Protein AF-A0A2N5C4J7-F1 (afdb_monomer_lite)

Sequence (70 aa):
MGLLIEVIGWLFMELIFYGVFYAIGWVVLMAVTFGNYPGRWRGPDNLTDAELVALVGLIATVIVVVIVVK

Foldseek 3Di:
DVVVVVVVVVVVVVCCQLPVLLVQLQVVCCVVVVNPDDDPDPDPVCVVVSNVSSVSSVVVVVVVCVVVVD

pLDDT: mean 82.95, std 9.38, range [59.69, 95.0]

Secondary structure (DSSP, 8-state):
-HHHHHHHHHHHHHHIIIIIIHHHHHHHHHHHTTT-SSPPP--GGGHHHHHHHHHHHHHHHHHHHHHHH-

Organism: NCBI:txid82633

Structure (mmCIF, N/CA/C/O backbone):
data_AF-A0A2N5C4J7-F1
#
_entry.id   AF-A0A2N5C4J7-F1
#
loop_
_atom_site.group_PDB
_atom_site.id
_atom_site.type_symbol
_atom_site.label_atom_id
_atom_site.label_alt_id
_atom_site.label_comp_id
_atom_site.label_asym_id
_atom_site.label_entity_id
_atom_site.label_seq_id
_atom_site.pdbx_PDB_ins_code
_atom_site.Cartn_x
_atom_site.Cartn_y
_atom_site.Cartn_z
_atom_site.occupancy
_atom_site.B_iso_or_equiv
_atom_site.auth_seq_id
_atom_site.auth_comp_id
_atom_site.auth_asym_id
_atom_site.auth_atom_id
_atom_site.pdbx_PDB_model_num
ATOM 1 N N . MET A 1 1 ? 6.312 -16.560 -27.837 1.00 60.22 1 MET A N 1
ATOM 2 C CA . MET A 1 1 ? 4.957 -16.204 -27.360 1.00 60.22 1 MET A CA 1
ATOM 3 C C . MET A 1 1 ? 4.832 -16.341 -25.843 1.00 60.22 1 MET A C 1
ATOM 5 O O . MET A 1 1 ? 4.468 -15.353 -25.231 1.00 60.22 1 MET A O 1
ATOM 9 N N . GL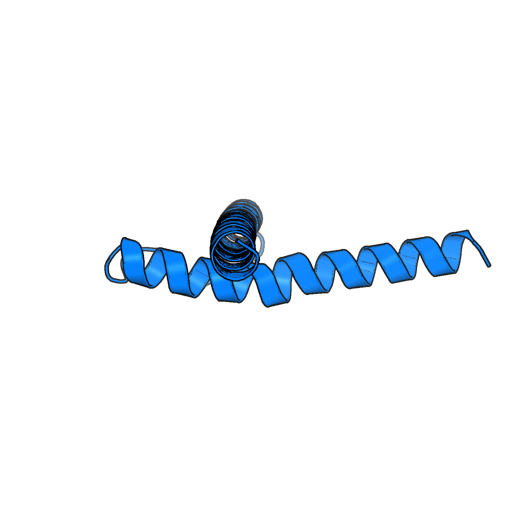Y A 1 2 ? 5.200 -17.474 -25.222 1.00 76.44 2 GLY A N 1
ATOM 10 C CA . GLY A 1 2 ? 5.120 -17.650 -23.754 1.00 76.44 2 GLY A CA 1
ATOM 11 C C . GLY A 1 2 ? 5.912 -16.624 -22.925 1.00 76.44 2 GLY A C 1
ATOM 12 O O . GLY A 1 2 ? 5.323 -15.928 -22.113 1.00 76.44 2 GLY A O 1
ATOM 13 N N . LEU A 1 3 ? 7.208 -16.440 -23.212 1.00 79.00 3 LEU A N 1
ATOM 14 C CA . LEU A 1 3 ? 8.074 -15.494 -22.478 1.00 79.00 3 LEU A CA 1
ATOM 15 C C . LEU A 1 3 ? 7.607 -14.029 -22.550 1.00 79.00 3 LEU A C 1
ATOM 17 O O . LEU A 1 3 ? 7.717 -13.290 -21.584 1.00 79.00 3 LEU A O 1
ATOM 21 N N . LEU A 1 4 ? 7.071 -13.600 -23.697 1.00 82.81 4 LEU A N 1
ATOM 22 C CA . LEU A 1 4 ? 6.559 -12.236 -23.874 1.00 82.81 4 LEU A CA 1
ATOM 23 C C . LEU A 1 4 ? 5.309 -11.991 -23.020 1.00 82.81 4 LEU A C 1
ATOM 25 O O . LEU A 1 4 ? 5.179 -10.933 -22.417 1.00 82.81 4 LEU A O 1
ATOM 29 N N . ILE A 1 5 ? 4.412 -12.977 -22.949 1.00 84.38 5 ILE A N 1
ATOM 30 C CA . ILE A 1 5 ? 3.202 -12.917 -22.120 1.00 84.38 5 ILE A CA 1
ATOM 31 C C . ILE A 1 5 ? 3.572 -12.901 -20.633 1.00 84.38 5 ILE A C 1
ATOM 33 O O . ILE A 1 5 ? 2.971 -12.155 -19.867 1.00 84.38 5 ILE A O 1
ATOM 37 N N . GLU A 1 6 ? 4.578 -13.677 -20.236 1.00 83.81 6 GLU A N 1
ATOM 38 C CA . GLU A 1 6 ? 5.062 -13.738 -18.857 1.00 83.81 6 GLU A CA 1
ATOM 39 C C . GLU A 1 6 ? 5.693 -12.412 -18.407 1.00 83.81 6 GLU A C 1
ATOM 41 O O . GLU A 1 6 ? 5.332 -11.890 -17.356 1.00 83.81 6 GLU A O 1
ATOM 46 N N . VAL A 1 7 ? 6.543 -11.803 -19.243 1.00 86.00 7 VAL A N 1
ATOM 47 C CA . VAL A 1 7 ? 7.142 -10.482 -18.970 1.00 86.00 7 VAL A CA 1
ATOM 48 C C . VAL A 1 7 ? 6.079 -9.386 -18.891 1.00 86.00 7 VAL A C 1
ATOM 50 O O . VAL A 1 7 ? 6.125 -8.543 -17.997 1.00 86.00 7 VAL A O 1
ATOM 53 N N . ILE A 1 8 ? 5.098 -9.398 -19.798 1.00 86.25 8 ILE A N 1
ATOM 54 C CA . ILE A 1 8 ? 3.984 -8.443 -19.764 1.00 86.25 8 ILE A CA 1
ATOM 55 C C . ILE A 1 8 ? 3.153 -8.646 -18.491 1.00 86.25 8 ILE A C 1
ATOM 57 O O . ILE A 1 8 ? 2.850 -7.675 -17.803 1.00 86.25 8 ILE A O 1
ATOM 61 N N . GLY A 1 9 ? 2.811 -9.889 -18.147 1.00 82.88 9 GLY A N 1
ATOM 62 C CA . GLY A 1 9 ? 2.065 -10.204 -16.928 1.00 82.88 9 GLY A CA 1
ATOM 63 C C . GLY A 1 9 ? 2.798 -9.768 -15.659 1.00 82.88 9 GLY A C 1
ATOM 64 O O . GLY A 1 9 ? 2.180 -9.202 -14.757 1.00 82.88 9 GLY A O 1
ATOM 65 N N . TRP A 1 10 ? 4.116 -9.961 -15.619 1.00 84.94 10 TRP A N 1
ATOM 66 C CA . TRP A 1 10 ? 4.968 -9.496 -14.529 1.00 84.94 10 TRP A CA 1
ATOM 67 C C . TRP A 1 10 ? 4.955 -7.964 -14.406 1.00 84.94 10 TRP A C 1
ATOM 69 O O . TRP A 1 10 ? 4.676 -7.456 -13.323 1.00 84.94 10 TRP A O 1
ATOM 79 N N . LEU A 1 11 ? 5.116 -7.232 -15.516 1.00 80.88 11 LEU A N 1
ATOM 80 C CA . LEU A 1 11 ? 5.026 -5.764 -15.538 1.00 80.88 11 LEU A CA 1
ATOM 81 C C . LEU A 1 11 ? 3.661 -5.248 -15.066 1.00 80.88 11 LEU A C 1
ATOM 83 O O . LEU A 1 11 ? 3.585 -4.259 -14.340 1.00 80.88 11 LEU A O 1
ATOM 87 N N . PHE A 1 12 ? 2.568 -5.906 -15.462 1.00 82.50 12 PHE A N 1
ATOM 88 C CA . PHE A 1 12 ? 1.229 -5.539 -14.996 1.00 82.50 12 PHE A CA 1
ATOM 89 C C . PHE A 1 12 ? 1.065 -5.766 -13.494 1.00 82.50 12 PHE A C 1
ATOM 91 O O . PHE A 1 12 ? 0.518 -4.902 -12.809 1.00 82.50 12 PHE A O 1
ATOM 98 N N . MET A 1 13 ? 1.543 -6.899 -12.975 1.00 79.81 13 MET A N 1
ATOM 99 C CA . MET A 1 13 ? 1.517 -7.170 -11.537 1.00 79.81 13 MET A CA 1
ATOM 100 C C . MET A 1 13 ? 2.341 -6.146 -10.763 1.00 79.81 13 MET A C 1
ATOM 102 O O . MET A 1 13 ? 1.875 -5.636 -9.747 1.00 79.81 13 MET A O 1
ATOM 106 N N . GLU A 1 14 ? 3.517 -5.790 -11.268 1.00 79.88 14 GLU A N 1
ATOM 107 C CA . GLU A 1 14 ? 4.383 -4.788 -10.660 1.00 79.88 14 GLU A CA 1
ATOM 108 C C . GLU A 1 14 ? 3.725 -3.399 -10.656 1.00 79.88 14 GLU A C 1
ATOM 110 O O . GLU A 1 14 ? 3.709 -2.722 -9.628 1.00 79.88 14 GLU A O 1
ATOM 115 N N . LEU A 1 15 ? 3.070 -3.012 -11.755 1.00 80.88 15 LEU A N 1
ATOM 116 C CA . LEU A 1 15 ? 2.325 -1.755 -11.845 1.00 80.88 15 LEU A CA 1
ATOM 117 C C . LEU A 1 15 ? 1.134 -1.713 -10.875 1.00 80.88 15 LEU A C 1
ATOM 119 O O . LEU A 1 15 ? 0.877 -0.688 -10.246 1.00 80.88 15 LEU A O 1
ATOM 123 N N . ILE A 1 16 ? 0.396 -2.817 -10.740 1.00 80.00 16 ILE A N 1
ATOM 124 C CA . ILE A 1 16 ? -0.714 -2.910 -9.784 1.00 80.00 16 ILE A CA 1
ATOM 125 C C . ILE A 1 16 ? -0.174 -2.830 -8.354 1.00 80.00 16 ILE A C 1
ATOM 127 O O . ILE A 1 16 ? -0.748 -2.128 -7.519 1.00 80.00 16 ILE A O 1
ATOM 131 N N . PHE A 1 17 ? 0.947 -3.493 -8.074 1.00 77.50 17 PHE A N 1
ATOM 132 C CA . PHE A 1 17 ? 1.539 -3.514 -6.746 1.00 77.50 17 PHE A CA 1
ATOM 133 C C . PHE A 1 17 ? 2.072 -2.143 -6.323 1.00 77.50 17 PHE A C 1
ATOM 135 O O . PHE A 1 17 ? 1.623 -1.582 -5.320 1.00 77.50 17 PHE A O 1
ATOM 142 N N . TYR A 1 18 ? 2.949 -1.551 -7.129 1.00 76.56 18 TYR A N 1
ATOM 143 C CA . TYR A 1 18 ? 3.537 -0.243 -6.841 1.00 76.56 18 TYR A CA 1
ATOM 144 C C . TYR A 1 18 ? 2.605 0.938 -7.122 1.00 76.56 18 TYR A C 1
ATOM 146 O O . TYR A 1 18 ? 2.835 2.025 -6.601 1.00 76.56 18 TYR A O 1
ATOM 154 N N . GLY A 1 19 ? 1.562 0.761 -7.931 1.00 81.62 19 GLY A N 1
ATOM 155 C CA . GLY A 1 19 ? 0.588 1.809 -8.222 1.00 81.62 19 GLY A CA 1
ATOM 156 C C . GLY A 1 19 ? -0.613 1.755 -7.285 1.00 81.62 19 GLY A C 1
ATOM 157 O O . GLY A 1 19 ? -0.842 2.665 -6.489 1.00 81.62 19 GLY A O 1
ATOM 158 N N . VAL A 1 20 ? -1.395 0.679 -7.384 1.00 87.19 20 VAL A N 1
ATOM 159 C CA . VAL A 1 20 ? -2.696 0.567 -6.712 1.00 87.19 20 VAL A CA 1
ATOM 160 C C . VAL A 1 20 ? -2.517 0.268 -5.230 1.00 87.19 20 VAL A C 1
ATOM 162 O O . VAL A 1 20 ? -3.027 1.013 -4.391 1.00 87.19 20 VAL A O 1
ATOM 165 N N . PHE A 1 21 ? -1.777 -0.788 -4.886 1.00 89.81 21 PHE A N 1
ATOM 166 C CA . PHE A 1 21 ? -1.620 -1.154 -3.478 1.00 89.81 21 PHE A CA 1
ATOM 167 C C . PHE A 1 21 ? -0.793 -0.126 -2.714 1.00 89.81 21 PHE A C 1
ATOM 169 O O . PHE A 1 21 ? -1.150 0.208 -1.589 1.00 89.81 21 PHE A O 1
ATOM 176 N N . TYR A 1 22 ? 0.230 0.468 -3.327 1.00 88.50 22 TYR A N 1
ATOM 177 C CA . TYR A 1 22 ? 0.936 1.593 -2.715 1.00 88.50 22 TYR A CA 1
ATOM 178 C C . TYR A 1 22 ? 0.002 2.761 -2.375 1.00 88.50 22 TYR A C 1
ATOM 180 O O . TYR A 1 22 ? 0.022 3.246 -1.246 1.00 88.50 22 TYR A O 1
ATOM 188 N N . ALA A 1 23 ? -0.856 3.192 -3.307 1.00 88.25 23 ALA A N 1
ATOM 189 C CA . ALA A 1 23 ? -1.787 4.293 -3.059 1.00 88.25 23 ALA A CA 1
ATOM 190 C C . ALA A 1 23 ? -2.766 3.976 -1.916 1.00 88.25 23 ALA A C 1
ATOM 192 O O . ALA A 1 23 ? -3.009 4.817 -1.049 1.00 88.25 23 ALA A O 1
ATOM 193 N N . ILE A 1 24 ? -3.289 2.748 -1.876 1.00 90.88 24 ILE A N 1
ATOM 194 C CA . ILE A 1 24 ? -4.178 2.299 -0.797 1.00 90.88 24 ILE A CA 1
ATOM 195 C C . ILE A 1 24 ? -3.425 2.281 0.536 1.00 90.88 24 ILE A C 1
ATOM 197 O O . ILE A 1 24 ? -3.893 2.846 1.523 1.00 90.88 24 ILE A O 1
ATOM 201 N N . GLY A 1 25 ? -2.244 1.667 0.566 1.00 90.75 25 GLY A N 1
ATOM 202 C CA . GLY A 1 25 ? -1.427 1.560 1.768 1.00 90.75 25 GLY A CA 1
ATOM 203 C C . GLY A 1 25 ? -0.984 2.914 2.300 1.00 90.75 25 GLY A C 1
ATOM 204 O O . GLY A 1 25 ? -1.000 3.128 3.510 1.00 90.75 25 GLY A O 1
ATOM 205 N N . TRP A 1 26 ? -0.685 3.858 1.407 1.00 90.31 26 TRP A N 1
ATOM 206 C CA . TRP A 1 26 ? -0.373 5.239 1.754 1.00 90.31 26 TRP A CA 1
ATOM 207 C C . TRP A 1 26 ? -1.527 5.888 2.515 1.00 90.31 26 TRP A C 1
ATOM 209 O O . TRP A 1 26 ? -1.321 6.434 3.597 1.00 90.31 26 TRP A O 1
ATOM 219 N N . VAL A 1 27 ? -2.750 5.800 1.983 1.00 90.19 27 VAL A N 1
ATOM 220 C CA . VAL A 1 27 ? -3.948 6.364 2.626 1.00 90.19 27 VAL A CA 1
ATOM 221 C C . VAL A 1 27 ? -4.205 5.703 3.978 1.00 90.19 27 VAL A C 1
ATOM 223 O O . VAL A 1 27 ? -4.464 6.398 4.960 1.00 90.19 27 VAL A O 1
ATOM 226 N N . VAL A 1 28 ? -4.090 4.375 4.050 1.00 91.06 28 VAL A N 1
ATOM 227 C CA . VAL A 1 28 ? -4.289 3.610 5.290 1.00 91.06 28 VAL A CA 1
ATOM 228 C C . VAL A 1 28 ? -3.286 4.035 6.357 1.00 91.06 28 VAL A C 1
ATOM 230 O O . VAL A 1 28 ? -3.673 4.356 7.479 1.00 91.06 28 VAL A O 1
ATOM 233 N N . LEU A 1 29 ? -2.001 4.086 6.018 1.00 90.75 29 LEU A N 1
ATOM 234 C CA . LEU A 1 29 ? -0.952 4.471 6.957 1.00 90.75 29 LEU A CA 1
ATOM 235 C C . LEU A 1 29 ? -1.068 5.933 7.376 1.00 90.75 29 LEU A C 1
ATOM 237 O O . LEU A 1 29 ? -0.914 6.236 8.559 1.00 90.75 29 LEU A O 1
ATOM 241 N N . MET A 1 30 ? -1.410 6.824 6.448 1.00 90.06 30 MET A N 1
ATOM 242 C CA . MET A 1 30 ? -1.638 8.234 6.748 1.00 90.06 30 MET A CA 1
ATOM 243 C C . MET A 1 30 ? -2.812 8.407 7.719 1.00 90.06 30 MET A C 1
ATOM 245 O O . MET A 1 30 ? -2.720 9.202 8.653 1.00 90.06 30 MET A O 1
ATOM 249 N N . ALA A 1 31 ? -3.878 7.620 7.562 1.00 90.75 31 ALA A N 1
ATOM 250 C CA . ALA A 1 31 ? -5.007 7.616 8.486 1.00 90.75 31 ALA A CA 1
ATOM 251 C C . ALA A 1 31 ? -4.628 7.055 9.868 1.00 90.75 31 ALA A C 1
ATOM 253 O O . ALA A 1 31 ? -4.921 7.680 10.885 1.00 90.75 31 ALA A O 1
ATOM 254 N N . VAL A 1 32 ? -3.945 5.906 9.917 1.00 90.50 32 VAL A N 1
ATOM 255 C CA . VAL A 1 32 ? -3.586 5.215 11.171 1.00 90.50 32 VAL A CA 1
ATOM 256 C C . VAL A 1 32 ? -2.533 5.979 11.975 1.00 90.50 32 VAL A C 1
ATOM 258 O O . VAL A 1 32 ? -2.570 5.983 13.204 1.00 90.50 32 VAL A O 1
ATOM 261 N N . THR A 1 33 ? -1.597 6.644 11.302 1.00 89.06 33 THR A N 1
ATOM 262 C CA . THR A 1 33 ? -0.502 7.376 11.955 1.00 89.06 33 THR A CA 1
ATOM 263 C C . THR A 1 33 ? -0.793 8.865 12.136 1.00 89.06 33 THR A C 1
ATOM 265 O O . THR A 1 33 ? 0.105 9.611 12.530 1.00 89.06 33 THR A O 1
ATOM 268 N N . PHE A 1 34 ? -2.025 9.313 11.858 1.00 88.75 34 PHE A N 1
ATOM 269 C CA . PHE A 1 34 ? -2.431 10.724 11.906 1.00 88.75 34 PHE A CA 1
ATOM 270 C C . PHE A 1 34 ? -1.521 11.641 11.070 1.00 88.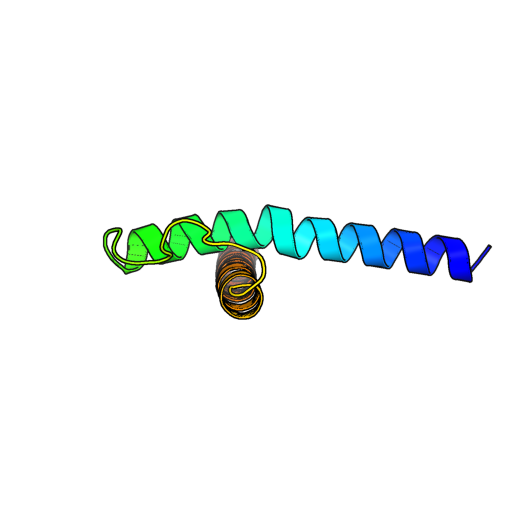75 34 PHE A C 1
ATOM 272 O O . PHE A 1 34 ? -1.163 12.742 11.485 1.00 88.75 34 PHE A O 1
ATOM 279 N N . GLY A 1 35 ? -1.117 11.173 9.890 1.00 83.56 35 GLY A N 1
ATOM 280 C CA . GLY A 1 35 ? -0.275 11.923 8.959 1.00 83.56 35 GLY A CA 1
ATOM 281 C C . GLY A 1 35 ? 1.229 11.865 9.232 1.00 83.56 35 GLY A C 1
ATOM 282 O O . GLY A 1 35 ? 1.981 12.514 8.508 1.00 83.56 35 GLY A O 1
ATOM 283 N N . ASN A 1 36 ? 1.689 11.098 10.228 1.00 82.00 36 ASN A N 1
ATOM 284 C CA . ASN A 1 36 ? 3.120 10.983 10.538 1.00 82.00 36 ASN A CA 1
ATOM 285 C C . ASN A 1 36 ? 3.884 10.045 9.583 1.00 82.00 36 ASN A C 1
ATOM 287 O O . ASN A 1 36 ? 5.100 10.177 9.443 1.00 82.00 36 ASN A O 1
ATOM 291 N N . TYR A 1 37 ? 3.196 9.110 8.925 1.00 81.00 37 TYR A N 1
ATOM 292 C CA . TYR A 1 37 ? 3.771 8.158 7.972 1.00 81.00 37 TYR A CA 1
ATOM 293 C C . TYR A 1 37 ? 2.766 7.838 6.850 1.00 81.00 37 TYR A C 1
ATOM 295 O O . TYR A 1 37 ? 1.562 7.825 7.107 1.00 81.00 37 TYR A O 1
ATOM 303 N N . PRO A 1 38 ? 3.213 7.505 5.628 1.00 69.44 38 PRO A N 1
ATOM 304 C CA . PRO A 1 38 ? 4.589 7.564 5.120 1.00 69.44 38 PRO A CA 1
ATOM 305 C C . PRO A 1 38 ? 5.063 8.992 4.810 1.00 69.44 38 PRO A C 1
ATOM 307 O O . PRO A 1 38 ? 4.293 9.869 4.418 1.00 69.44 38 PRO A O 1
ATOM 310 N N . GLY A 1 39 ? 6.362 9.239 5.006 1.00 73.38 39 GLY A N 1
ATOM 311 C CA . GLY A 1 39 ? 6.996 10.500 4.609 1.00 73.38 39 GLY A CA 1
ATOM 312 C C . GLY A 1 39 ? 7.007 10.670 3.085 1.00 73.38 39 GLY A C 1
ATOM 313 O O . GLY A 1 39 ? 6.945 9.688 2.351 1.00 73.38 39 GLY A O 1
ATOM 314 N N . ARG A 1 40 ? 7.104 11.917 2.588 1.00 70.81 40 ARG A N 1
ATOM 315 C CA . ARG A 1 40 ? 7.211 12.205 1.139 1.00 70.81 40 ARG A CA 1
ATOM 316 C C . ARG A 1 40 ? 8.296 11.338 0.496 1.00 70.81 40 ARG A C 1
ATOM 318 O O . ARG A 1 40 ? 9.388 11.271 1.046 1.00 70.81 40 ARG A O 1
ATOM 325 N N . TRP A 1 41 ? 8.010 10.753 -0.669 1.00 64.44 41 TRP A N 1
ATOM 326 C CA . TRP A 1 41 ? 8.971 9.973 -1.455 1.00 64.44 41 TRP A CA 1
ATOM 327 C C . TRP A 1 41 ? 10.294 10.746 -1.607 1.00 64.44 41 TRP A C 1
ATOM 329 O O . TRP A 1 41 ? 10.301 11.845 -2.165 1.00 64.44 41 TRP A O 1
ATOM 339 N N . ARG A 1 42 ? 11.404 10.201 -1.085 1.00 67.19 42 ARG A N 1
ATOM 340 C CA . ARG A 1 42 ? 12.726 10.869 -1.080 1.00 67.19 42 ARG A CA 1
ATOM 341 C C . ARG A 1 42 ? 13.712 10.363 -2.132 1.00 67.19 42 ARG A C 1
ATOM 343 O O . ARG A 1 42 ? 14.782 10.942 -2.255 1.00 67.19 42 ARG A O 1
ATOM 350 N N . GLY A 1 43 ? 13.352 9.352 -2.917 1.00 63.59 43 GLY A N 1
ATOM 351 C CA . GLY A 1 43 ? 14.184 8.848 -4.008 1.00 63.59 43 GLY A CA 1
ATOM 352 C C . GLY A 1 43 ? 14.235 7.320 -4.052 1.00 63.59 43 GLY A C 1
ATOM 353 O O . GLY A 1 43 ? 13.437 6.672 -3.376 1.00 63.59 43 GLY A O 1
ATOM 354 N N . PRO A 1 44 ? 15.153 6.752 -4.854 1.00 59.69 44 PRO A N 1
ATOM 355 C CA . PRO A 1 44 ? 15.334 5.306 -5.013 1.00 59.69 44 PRO A CA 1
ATOM 356 C C . PRO A 1 44 ? 15.732 4.592 -3.714 1.00 59.69 44 PRO A C 1
ATOM 358 O O . PRO A 1 44 ? 15.423 3.421 -3.538 1.00 59.69 44 PRO A O 1
ATOM 361 N N . ASP A 1 45 ? 16.348 5.305 -2.771 1.00 61.12 45 ASP A N 1
ATOM 362 C CA . ASP A 1 45 ? 16.827 4.736 -1.502 1.00 61.12 45 ASP A CA 1
ATOM 363 C C . ASP A 1 45 ? 15.690 4.279 -0.564 1.00 61.12 45 ASP A C 1
ATOM 365 O O . ASP A 1 45 ? 15.928 3.549 0.394 1.00 61.12 45 ASP A O 1
ATOM 369 N N . ASN A 1 46 ? 14.441 4.660 -0.863 1.00 67.75 46 ASN A N 1
ATOM 370 C CA . ASN A 1 46 ? 13.240 4.291 -0.107 1.00 67.75 46 ASN A CA 1
ATOM 371 C C . ASN A 1 46 ? 12.400 3.201 -0.803 1.00 67.75 46 ASN A C 1
ATOM 373 O O . ASN A 1 46 ? 11.217 3.055 -0.496 1.00 67.75 46 ASN A O 1
ATOM 377 N N . LEU A 1 47 ? 12.982 2.428 -1.728 1.00 67.38 47 LEU A N 1
ATOM 378 C CA . LEU A 1 47 ? 12.304 1.294 -2.377 1.00 67.38 47 LEU A CA 1
ATOM 379 C C . LEU A 1 47 ? 11.694 0.325 -1.350 1.00 67.38 47 LEU A C 1
ATOM 381 O O . LEU A 1 47 ? 10.524 -0.028 -1.468 1.00 67.38 47 LEU A O 1
ATOM 385 N N . THR A 1 48 ? 12.429 -0.000 -0.283 1.00 73.56 48 THR A N 1
ATOM 386 C CA . THR A 1 48 ? 11.949 -0.876 0.799 1.00 73.56 48 THR A CA 1
ATOM 387 C C . THR A 1 48 ? 10.750 -0.284 1.547 1.00 73.56 48 THR A C 1
ATOM 389 O O . THR A 1 48 ? 9.814 -1.001 1.889 1.00 73.56 48 THR A O 1
ATOM 392 N N . ASP A 1 49 ? 10.731 1.035 1.771 1.00 79.44 49 ASP A N 1
ATOM 393 C CA . ASP A 1 49 ? 9.568 1.715 2.356 1.00 79.44 49 ASP A CA 1
ATOM 394 C C . ASP A 1 49 ? 8.366 1.655 1.405 1.00 79.44 49 ASP A C 1
ATOM 396 O O . ASP A 1 49 ? 7.236 1.445 1.843 1.00 79.44 49 ASP A O 1
ATOM 400 N N . ALA A 1 50 ? 8.590 1.811 0.097 1.00 79.69 50 ALA A N 1
ATOM 401 C CA . ALA A 1 50 ? 7.520 1.740 -0.889 1.00 79.69 50 ALA A CA 1
ATOM 402 C C . ALA A 1 50 ? 6.895 0.339 -0.975 1.00 79.69 50 ALA A C 1
ATOM 404 O O . ALA A 1 50 ? 5.668 0.221 -1.029 1.00 79.69 50 ALA A O 1
ATOM 405 N N . GLU A 1 51 ? 7.711 -0.712 -0.906 1.00 83.00 51 GLU A N 1
ATOM 406 C CA . GLU A 1 51 ? 7.243 -2.099 -0.828 1.00 83.00 51 GLU A CA 1
ATOM 407 C C . GLU A 1 51 ? 6.418 -2.356 0.439 1.00 83.00 51 GLU A C 1
ATOM 409 O O . GLU A 1 51 ? 5.350 -2.967 0.365 1.00 83.00 51 GLU A O 1
ATOM 414 N N . LEU A 1 52 ? 6.860 -1.848 1.596 1.00 84.81 52 LEU A N 1
ATOM 415 C CA . LEU A 1 52 ? 6.124 -1.978 2.858 1.00 84.81 52 LEU A CA 1
ATOM 416 C C . LEU A 1 52 ? 4.776 -1.252 2.811 1.00 84.81 52 LEU A C 1
ATOM 418 O O . LEU A 1 52 ? 3.761 -1.804 3.240 1.00 84.81 52 LEU A O 1
ATOM 422 N N . VAL A 1 53 ? 4.739 -0.040 2.254 1.00 89.12 53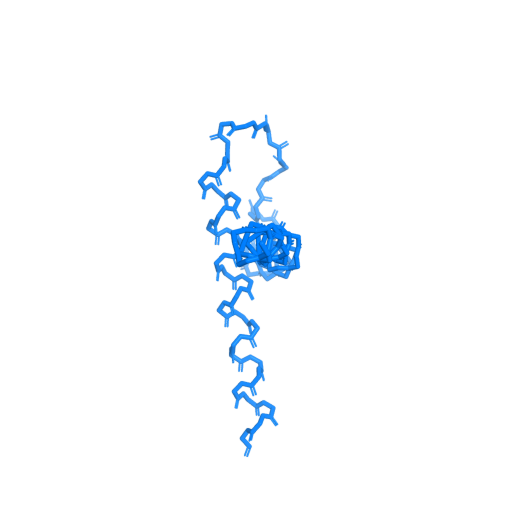 VAL A N 1
ATOM 423 C CA . VAL A 1 53 ? 3.493 0.713 2.055 1.00 89.12 53 VAL A CA 1
ATOM 424 C C . VAL A 1 53 ? 2.553 -0.057 1.123 1.00 89.12 53 VAL A C 1
ATOM 426 O O . VAL A 1 53 ? 1.382 -0.239 1.455 1.00 89.12 53 VAL A O 1
ATOM 429 N N . ALA A 1 54 ? 3.051 -0.577 -0.001 1.00 87.94 54 ALA A N 1
ATOM 430 C CA . ALA A 1 54 ? 2.251 -1.395 -0.911 1.00 87.94 54 ALA A CA 1
ATOM 431 C C . ALA A 1 54 ? 1.722 -2.669 -0.234 1.00 87.94 54 ALA A C 1
ATOM 433 O O . ALA A 1 54 ? 0.546 -3.005 -0.375 1.00 87.94 54 ALA A O 1
ATOM 434 N N . LEU A 1 55 ? 2.538 -3.334 0.581 1.00 87.81 55 LEU A N 1
ATOM 435 C CA . LEU A 1 55 ? 2.125 -4.503 1.354 1.00 87.81 55 LEU A CA 1
ATOM 436 C C . LEU A 1 55 ? 0.999 -4.170 2.345 1.00 87.81 55 LEU A C 1
ATOM 438 O O . LEU A 1 55 ? 0.040 -4.936 2.460 1.00 87.81 55 LEU A O 1
ATOM 442 N N . VAL A 1 56 ? 1.047 -3.009 3.005 1.00 92.00 56 VAL A N 1
ATOM 443 C CA . VAL A 1 56 ? -0.062 -2.5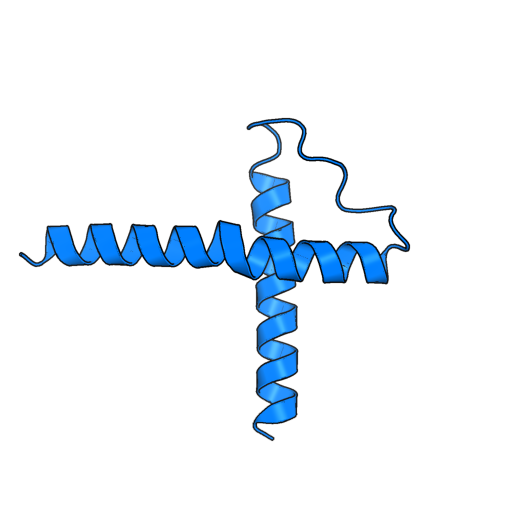42 3.854 1.00 92.00 56 VAL A CA 1
ATOM 444 C C . VAL A 1 56 ? -1.337 -2.338 3.034 1.00 92.00 56 VAL A C 1
ATOM 446 O O . VAL A 1 56 ? -2.418 -2.740 3.471 1.00 92.00 56 VAL A O 1
ATOM 449 N N . GLY A 1 57 ? -1.232 -1.770 1.834 1.00 91.19 57 GLY A N 1
ATOM 450 C CA . GLY A 1 57 ? -2.385 -1.602 0.951 1.00 91.19 57 GLY A CA 1
ATOM 451 C C . GLY A 1 57 ? -2.974 -2.919 0.455 1.00 91.19 57 GLY A C 1
ATOM 452 O O . GLY A 1 57 ? -4.199 -3.054 0.386 1.00 91.19 57 GLY A O 1
ATOM 453 N N . LEU A 1 58 ? -2.130 -3.915 0.180 1.00 91.00 58 LEU A N 1
ATOM 454 C CA . LEU A 1 58 ? -2.571 -5.272 -0.136 1.00 91.00 58 LEU A CA 1
ATOM 455 C C . LEU A 1 58 ? -3.347 -5.877 1.042 1.00 91.00 58 LEU A C 1
ATOM 457 O O . LEU A 1 58 ? -4.468 -6.347 0.850 1.00 91.00 58 LEU A O 1
ATOM 461 N N . ILE A 1 59 ? -2.793 -5.823 2.258 1.00 92.56 59 ILE A N 1
ATOM 462 C CA . ILE A 1 59 ? -3.449 -6.343 3.469 1.00 92.56 59 ILE A CA 1
ATOM 463 C C . ILE A 1 59 ? -4.802 -5.659 3.683 1.00 92.56 59 ILE A C 1
ATOM 465 O O . ILE A 1 59 ? -5.808 -6.339 3.883 1.00 92.56 59 ILE A O 1
ATOM 469 N N . ALA A 1 60 ? -4.849 -4.329 3.593 1.00 92.06 60 ALA A N 1
ATOM 470 C CA . ALA A 1 60 ? -6.087 -3.571 3.733 1.00 92.06 60 ALA A CA 1
ATOM 471 C C . ALA A 1 60 ? -7.131 -3.988 2.685 1.00 92.06 60 ALA A C 1
ATOM 473 O O . ALA A 1 60 ? -8.294 -4.204 3.024 1.00 92.06 60 ALA A O 1
ATOM 474 N N . THR A 1 61 ? -6.711 -4.172 1.431 1.00 90.94 61 THR A N 1
ATOM 475 C CA . THR A 1 61 ? -7.599 -4.625 0.352 1.00 90.94 61 THR A CA 1
ATOM 476 C C . THR A 1 61 ? -8.147 -6.022 0.631 1.00 90.94 61 THR A C 1
ATOM 478 O O . THR A 1 61 ? -9.353 -6.233 0.526 1.00 90.94 61 THR A O 1
ATOM 481 N N . VAL A 1 62 ? -7.293 -6.968 1.036 1.00 91.44 62 VAL A N 1
ATOM 482 C CA . VAL A 1 62 ? -7.715 -8.334 1.386 1.00 91.44 62 VAL A CA 1
ATOM 483 C C . VAL A 1 62 ? -8.722 -8.314 2.535 1.00 91.44 62 VAL A C 1
ATOM 485 O O . VAL A 1 62 ? -9.748 -8.982 2.442 1.00 91.44 62 VAL A O 1
ATOM 488 N N . ILE A 1 63 ? -8.480 -7.520 3.583 1.00 92.75 63 ILE A N 1
ATOM 489 C CA . ILE A 1 63 ? -9.413 -7.374 4.710 1.00 92.75 63 ILE A CA 1
ATOM 490 C C . ILE A 1 63 ? -10.776 -6.875 4.220 1.00 92.75 63 ILE A C 1
ATOM 492 O O . ILE A 1 63 ? -11.796 -7.473 4.557 1.00 92.75 63 ILE A O 1
ATOM 496 N N . VAL A 1 64 ? -10.805 -5.821 3.399 1.00 91.75 64 VAL A N 1
ATOM 497 C CA . VAL A 1 64 ? -12.055 -5.272 2.849 1.00 91.75 64 VAL A CA 1
ATOM 498 C C . VAL A 1 64 ? -12.784 -6.308 1.997 1.00 91.75 64 VAL A C 1
ATOM 500 O O . VAL A 1 64 ? -13.975 -6.522 2.201 1.00 91.75 64 VAL A O 1
ATOM 503 N N . VAL A 1 65 ? -12.087 -6.997 1.091 1.00 91.81 65 VAL A N 1
ATOM 504 C CA . VAL A 1 65 ? -12.688 -8.044 0.248 1.00 91.81 65 VAL A CA 1
ATOM 505 C C . VAL A 1 65 ? -13.261 -9.172 1.104 1.00 91.81 65 VAL A C 1
ATOM 507 O O . VAL A 1 65 ? -14.392 -9.588 0.876 1.00 91.81 65 VAL A O 1
ATOM 510 N N . VAL A 1 66 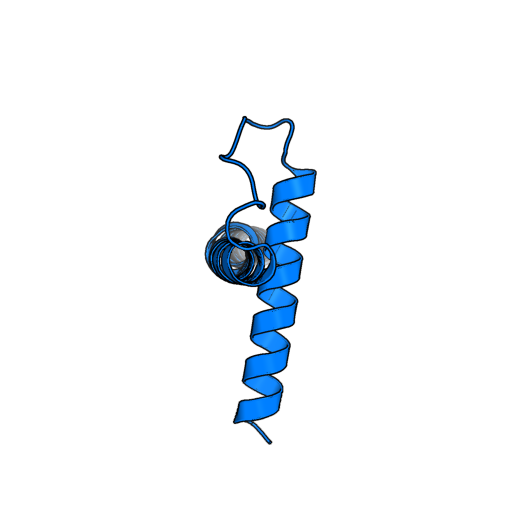? -12.530 -9.636 2.120 1.00 94.44 66 VAL A N 1
ATOM 511 C CA . VAL A 1 66 ? 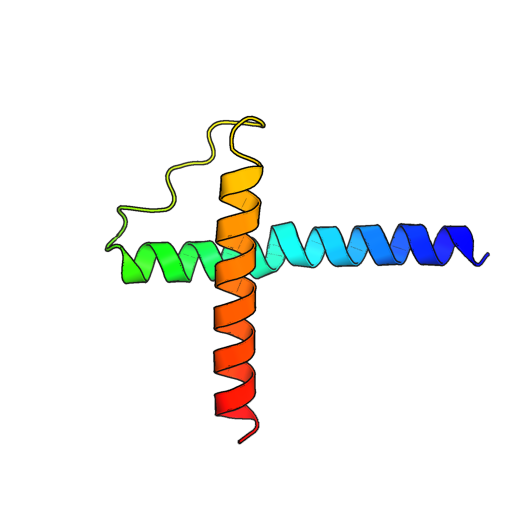-13.007 -10.687 3.033 1.00 94.44 66 VAL A CA 1
ATOM 512 C C . VAL A 1 66 ? -14.238 -10.238 3.816 1.00 94.44 66 VAL A C 1
ATOM 514 O O . VAL A 1 66 ? -15.125 -11.056 4.030 1.00 94.44 66 VAL A O 1
ATOM 517 N N . ILE A 1 67 ? -14.311 -8.974 4.241 1.00 94.75 67 ILE A N 1
ATOM 518 C CA . ILE A 1 67 ? -15.489 -8.421 4.926 1.00 94.75 67 ILE A CA 1
ATOM 519 C C . ILE A 1 67 ? -16.688 -8.332 3.976 1.00 94.75 67 ILE A C 1
ATOM 521 O O . ILE A 1 67 ? -17.799 -8.631 4.391 1.00 94.75 67 ILE A O 1
ATOM 525 N N . VAL A 1 68 ? -16.470 -7.919 2.725 1.00 95.00 68 VAL A N 1
ATOM 526 C CA . VAL A 1 68 ? -17.537 -7.694 1.733 1.00 95.00 68 VAL A CA 1
ATOM 527 C C . VAL A 1 68 ? -18.085 -8.997 1.147 1.00 95.00 68 VAL A C 1
ATOM 529 O O . VAL A 1 68 ? -19.260 -9.062 0.803 1.00 95.00 68 VAL A O 1
ATOM 532 N N . VAL A 1 69 ? -17.238 -10.015 0.983 1.00 91.50 69 VAL A N 1
ATOM 533 C CA . VAL A 1 69 ? -17.612 -11.314 0.389 1.00 91.50 69 VAL A CA 1
ATOM 534 C C . VAL A 1 69 ? -18.177 -12.288 1.437 1.00 91.50 69 VAL A C 1
ATOM 536 O O . VAL A 1 69 ? -18.728 -13.326 1.073 1.00 91.50 69 VAL A O 1
ATOM 539 N N . LYS A 1 70 ? -18.047 -11.963 2.727 1.00 63.62 70 LYS A N 1
ATOM 540 C CA . LYS A 1 70 ? -18.721 -12.669 3.823 1.00 63.62 70 LYS A CA 1
ATOM 541 C C . LYS A 1 70 ? -20.192 -12.292 3.915 1.00 63.62 70 LYS A C 1
ATOM 543 O O . LYS A 1 70 ? -20.974 -13.208 4.248 1.00 63.62 70 LYS A O 1
#

Radius of gyration: 14.44 Å; chains: 1; bounding box: 36×30×39 Å